Protein AF-A0A4P5XS35-F1 (afdb_monomer_lite)

Structure (mmCIF, N/CA/C/O backbone):
data_AF-A0A4P5XS35-F1
#
_entry.id   AF-A0A4P5XS35-F1
#
loop_
_atom_site.group_PDB
_atom_site.id
_atom_site.type_symbol
_atom_site.label_atom_id
_atom_site.label_alt_id
_atom_site.label_comp_id
_atom_site.label_asym_id
_atom_site.label_entity_id
_atom_site.label_seq_id
_atom_site.pdbx_PDB_ins_code
_atom_site.Cartn_x
_atom_site.Cartn_y
_atom_site.Cartn_z
_atom_site.occupancy
_atom_site.B_iso_or_equiv
_atom_site.auth_seq_id
_atom_site.auth_comp_id
_atom_site.auth_asym_id
_atom_site.auth_atom_id
_atom_site.pdbx_PDB_model_num
ATOM 1 N N . MET A 1 1 ? 12.112 -2.846 -14.313 1.00 73.06 1 MET A N 1
ATOM 2 C CA . MET A 1 1 ? 10.678 -2.793 -14.673 1.00 73.06 1 MET A CA 1
ATOM 3 C C . MET A 1 1 ? 9.872 -3.291 -13.482 1.00 73.06 1 MET A C 1
ATOM 5 O O . MET A 1 1 ? 10.348 -4.225 -12.840 1.00 73.06 1 MET A O 1
ATOM 9 N N . PRO A 1 2 ? 8.731 -2.668 -13.140 1.00 85.88 2 PRO A N 1
ATOM 10 C CA . PRO A 1 2 ? 7.856 -3.181 -12.086 1.00 85.88 2 PRO A CA 1
ATOM 11 C C . PRO A 1 2 ? 7.284 -4.559 -12.470 1.00 85.88 2 PRO A C 1
ATOM 13 O O . PRO A 1 2 ? 7.208 -4.866 -13.664 1.00 85.88 2 PRO A O 1
ATOM 16 N N . PRO A 1 3 ? 6.875 -5.392 -11.496 1.00 89.12 3 PRO A N 1
ATOM 17 C CA . PRO A 1 3 ? 6.173 -6.639 -11.795 1.00 89.12 3 PRO A CA 1
ATOM 18 C C . PRO A 1 3 ? 4.843 -6.364 -12.512 1.00 89.12 3 PRO A C 1
ATOM 20 O O . PRO A 1 3 ? 4.277 -5.277 -12.405 1.00 89.12 3 PRO A O 1
ATOM 23 N N . LEU A 1 4 ? 4.323 -7.358 -13.238 1.00 89.56 4 LEU A N 1
ATOM 24 C CA . LEU A 1 4 ? 3.056 -7.221 -13.971 1.00 89.56 4 LEU A CA 1
ATOM 25 C C . LEU A 1 4 ? 1.826 -7.455 -13.080 1.00 89.56 4 LEU A C 1
ATOM 27 O O . LEU A 1 4 ? 0.765 -6.873 -13.328 1.00 89.56 4 LEU A O 1
ATOM 31 N N . LYS A 1 5 ? 1.951 -8.290 -12.040 1.00 96.25 5 LYS A N 1
ATOM 32 C CA . LYS A 1 5 ? 0.864 -8.627 -11.111 1.00 96.25 5 LYS A CA 1
ATOM 33 C C . LYS A 1 5 ? 1.109 -8.003 -9.742 1.00 96.25 5 LYS A C 1
ATOM 35 O O . LYS A 1 5 ? 2.238 -7.939 -9.271 1.00 96.25 5 LYS A O 1
ATOM 40 N N . LEU A 1 6 ? 0.021 -7.613 -9.077 1.00 97.94 6 LEU A N 1
ATOM 41 C CA . LEU A 1 6 ? 0.065 -7.069 -7.716 1.00 97.94 6 LEU A CA 1
ATOM 42 C C . LEU A 1 6 ? 0.647 -8.073 -6.710 1.00 97.94 6 LEU A C 1
ATOM 44 O O . LEU A 1 6 ? 1.416 -7.683 -5.847 1.00 97.94 6 LEU A O 1
ATOM 48 N N . ALA A 1 7 ? 0.317 -9.360 -6.844 1.00 97.31 7 ALA A N 1
ATOM 49 C CA . ALA A 1 7 ? 0.794 -10.413 -5.943 1.00 97.31 7 ALA A CA 1
ATOM 50 C C . ALA A 1 7 ? 2.310 -10.675 -6.036 1.00 97.31 7 ALA A C 1
ATOM 52 O O . ALA A 1 7 ? 2.871 -11.280 -5.132 1.00 97.31 7 ALA A O 1
ATOM 53 N N . ASP A 1 8 ? 2.966 -10.202 -7.101 1.00 97.38 8 ASP A N 1
ATOM 54 C CA . ASP A 1 8 ? 4.413 -10.343 -7.293 1.00 97.38 8 ASP A CA 1
ATOM 55 C C . ASP A 1 8 ? 5.184 -9.122 -6.735 1.00 97.38 8 ASP A C 1
ATOM 57 O O . ASP A 1 8 ? 6.408 -9.032 -6.852 1.00 97.38 8 ASP A O 1
ATOM 61 N N . MET A 1 9 ? 4.479 -8.134 -6.170 1.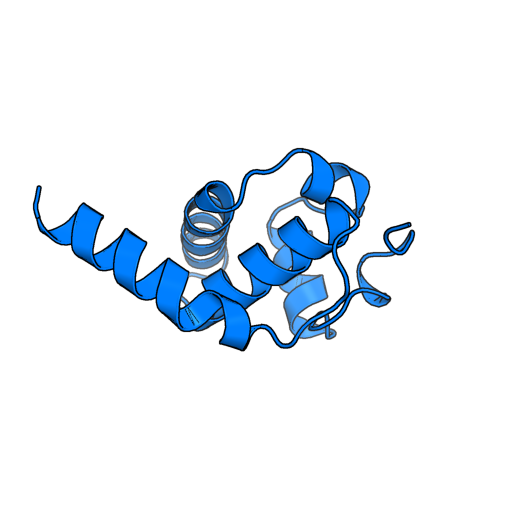00 97.62 9 MET A N 1
ATOM 62 C CA . MET A 1 9 ? 5.080 -6.937 -5.579 1.00 97.62 9 MET A CA 1
ATOM 63 C C . MET A 1 9 ? 5.612 -7.207 -4.173 1.00 97.62 9 MET A C 1
ATOM 65 O O . MET A 1 9 ? 5.069 -8.009 -3.412 1.00 97.62 9 MET A O 1
ATOM 69 N N . ALA A 1 10 ? 6.659 -6.476 -3.794 1.00 96.69 10 ALA A N 1
ATOM 70 C CA . ALA A 1 10 ? 7.168 -6.533 -2.434 1.00 96.69 10 ALA A CA 1
ATOM 71 C C . ALA A 1 10 ? 6.094 -6.054 -1.451 1.00 96.69 10 ALA A C 1
ATOM 73 O O . ALA A 1 10 ? 5.348 -5.117 -1.732 1.00 96.69 10 ALA A O 1
ATOM 74 N N . ASN A 1 11 ? 6.053 -6.680 -0.274 1.00 97.31 11 ASN A N 1
ATOM 75 C CA . ASN A 1 11 ? 5.101 -6.369 0.796 1.00 97.31 11 ASN A CA 1
ATOM 76 C C . ASN A 1 11 ? 3.622 -6.645 0.447 1.00 97.31 11 ASN A C 1
ATOM 78 O O . ASN A 1 11 ? 2.750 -6.269 1.227 1.00 97.31 11 ASN A O 1
ATOM 82 N N . VAL A 1 12 ? 3.320 -7.314 -0.676 1.00 97.88 12 VAL A N 1
ATOM 83 C CA . VAL A 1 12 ? 1.948 -7.699 -1.040 1.00 97.88 12 VAL A CA 1
ATOM 84 C C . VAL A 1 12 ? 1.702 -9.170 -0.717 1.00 97.88 12 VAL A C 1
ATOM 86 O O . VAL A 1 12 ? 1.972 -10.061 -1.516 1.00 97.88 12 VAL A O 1
ATOM 89 N N . GLY A 1 13 ? 1.156 -9.417 0.475 1.00 97.19 13 GLY A N 1
ATOM 90 C CA . GLY A 1 13 ? 0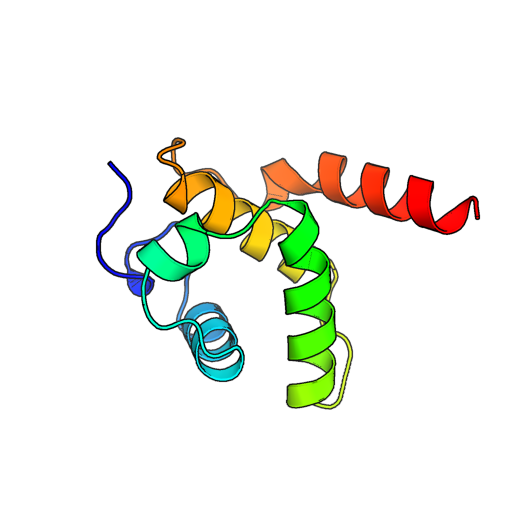.581 -10.712 0.852 1.00 97.19 13 GLY A CA 1
ATOM 91 C C . GLY A 1 13 ? -0.922 -10.805 0.539 1.00 97.19 13 GLY A C 1
ATOM 92 O O . GLY A 1 13 ? -1.514 -9.837 0.051 1.00 97.19 13 GLY A O 1
ATOM 93 N N . PRO A 1 14 ? -1.583 -11.935 0.868 1.00 98.19 14 PRO A N 1
ATOM 94 C CA . PRO A 1 14 ? -3.019 -12.127 0.635 1.00 98.19 14 PRO A CA 1
ATOM 95 C C . PRO A 1 14 ? -3.906 -11.020 1.222 1.00 98.19 14 PRO A C 1
ATOM 97 O O . PRO A 1 14 ? -4.845 -10.585 0.559 1.00 98.19 14 PRO A O 1
ATOM 100 N N . ALA A 1 15 ? -3.577 -10.529 2.422 1.00 97.19 15 ALA A N 1
ATOM 101 C CA . ALA A 1 15 ? -4.296 -9.433 3.073 1.00 97.19 15 ALA A CA 1
ATOM 102 C C . ALA A 1 15 ? -4.203 -8.132 2.258 1.00 97.19 15 ALA A C 1
ATOM 104 O O . ALA A 1 15 ? -5.220 -7.609 1.817 1.00 97.19 15 ALA A O 1
ATOM 105 N N . THR A 1 16 ? -2.985 -7.684 1.936 1.00 98.19 16 THR A N 1
ATOM 106 C CA . THR A 1 16 ? -2.748 -6.479 1.124 1.00 98.19 16 THR A CA 1
ATOM 107 C C . THR A 1 16 ? -3.382 -6.586 -0.261 1.00 98.19 16 THR A C 1
ATOM 109 O O . THR A 1 16 ? -3.913 -5.609 -0.785 1.00 98.19 16 THR A O 1
ATOM 112 N N . LEU A 1 17 ? -3.371 -7.775 -0.867 1.00 98.44 17 LEU A N 1
ATOM 113 C CA . LEU A 1 17 ? -4.060 -8.007 -2.133 1.00 98.44 17 LEU A CA 1
ATOM 114 C C . LEU A 1 17 ? -5.585 -7.861 -1.987 1.00 98.44 17 LEU A C 1
ATOM 116 O O . LEU A 1 17 ? -6.235 -7.339 -2.894 1.00 98.44 17 LEU A O 1
ATOM 120 N N . GLY A 1 18 ? -6.151 -8.306 -0.864 1.00 98.38 18 GLY A N 1
ATOM 121 C CA . GLY A 1 18 ? -7.547 -8.069 -0.492 1.00 98.38 18 GLY A CA 1
ATOM 122 C C . GLY A 1 18 ? -7.860 -6.580 -0.346 1.00 98.38 18 GLY A C 1
ATOM 123 O O . GLY A 1 18 ? -8.807 -6.097 -0.966 1.00 98.38 18 GLY A O 1
ATOM 124 N N . ASP A 1 19 ? -7.016 -5.838 0.370 1.00 98.50 19 ASP A N 1
ATOM 125 C CA . ASP A 1 19 ? -7.170 -4.391 0.562 1.00 98.50 19 ASP A CA 1
ATOM 126 C C . ASP A 1 19 ? -7.141 -3.634 -0.771 1.00 98.50 19 ASP A C 1
ATOM 128 O O . ASP A 1 19 ? -8.001 -2.793 -1.041 1.00 98.50 19 ASP A O 1
ATOM 132 N N . LEU A 1 20 ? -6.192 -3.964 -1.654 1.00 98.62 20 LEU A N 1
ATOM 133 C CA . LEU A 1 20 ? -6.100 -3.366 -2.989 1.00 98.62 20 LEU A CA 1
ATOM 134 C C . LEU A 1 20 ? -7.360 -3.646 -3.819 1.00 98.62 20 LEU A C 1
ATOM 136 O O . LEU A 1 20 ? -7.882 -2.729 -4.457 1.00 98.62 20 LEU A O 1
ATOM 140 N N . LYS A 1 21 ? -7.903 -4.869 -3.755 1.00 98.50 21 LYS A N 1
ATOM 141 C CA . LYS A 1 21 ? -9.172 -5.212 -4.416 1.00 98.50 21 LYS A CA 1
ATOM 142 C C . LYS A 1 21 ? -10.340 -4.394 -3.863 1.00 98.50 21 LYS A C 1
ATOM 144 O O . LYS A 1 21 ? -11.086 -3.834 -4.661 1.00 98.50 21 LYS A O 1
ATOM 149 N N . LEU A 1 22 ? -10.475 -4.275 -2.538 1.00 98.38 22 LEU A N 1
ATOM 150 C CA . LEU A 1 22 ? -11.507 -3.439 -1.902 1.00 98.38 22 LEU A CA 1
ATOM 151 C C . LEU A 1 22 ? -11.398 -1.971 -2.337 1.00 98.38 22 LEU A C 1
ATOM 153 O O . LEU A 1 22 ? -12.404 -1.292 -2.542 1.00 98.38 22 LEU A O 1
ATOM 157 N N . LEU A 1 23 ? -10.175 -1.481 -2.536 1.00 98.56 23 LEU A N 1
ATOM 158 C CA . LEU A 1 23 ? -9.912 -0.119 -2.996 1.00 98.56 23 LEU A CA 1
ATOM 159 C C . LEU A 1 23 ? -10.188 0.104 -4.495 1.00 98.56 23 LEU A C 1
ATOM 161 O O . LEU A 1 23 ? -10.219 1.268 -4.916 1.00 98.56 23 LEU A O 1
ATOM 165 N N . GLY A 1 24 ? -10.436 -0.958 -5.272 1.00 98.25 24 GLY A N 1
ATOM 166 C CA . GLY A 1 24 ? -10.645 -0.926 -6.729 1.00 98.25 24 GLY A CA 1
ATOM 167 C C . GLY A 1 24 ? -9.348 -0.979 -7.551 1.00 98.25 24 GLY A C 1
ATOM 168 O O . GLY A 1 24 ? -9.325 -0.604 -8.728 1.00 98.25 24 GLY A O 1
ATOM 169 N N . ILE A 1 25 ? -8.245 -1.403 -6.933 1.00 98.56 25 ILE A N 1
ATOM 170 C CA . ILE A 1 25 ? -6.921 -1.512 -7.548 1.00 98.56 25 ILE A CA 1
ATOM 171 C C . ILE A 1 25 ? -6.672 -2.981 -7.896 1.00 98.56 25 ILE A C 1
ATOM 173 O O . ILE A 1 25 ? -6.471 -3.830 -7.031 1.00 98.56 25 ILE A O 1
ATOM 177 N N . HIS A 1 26 ? -6.661 -3.279 -9.191 1.00 97.94 26 HIS A N 1
ATOM 178 C CA . HIS A 1 26 ? -6.530 -4.636 -9.724 1.00 97.94 26 HIS A CA 1
ATOM 179 C C . HIS A 1 26 ? -5.220 -4.860 -10.488 1.00 97.94 26 HIS A C 1
ATOM 181 O O . HIS A 1 26 ? -4.877 -6.002 -10.793 1.00 97.94 26 HIS A O 1
ATOM 187 N N . ARG A 1 27 ? -4.496 -3.790 -10.841 1.00 97.69 27 ARG A N 1
ATOM 188 C CA . ARG A 1 27 ? -3.309 -3.851 -11.708 1.00 97.69 27 ARG A C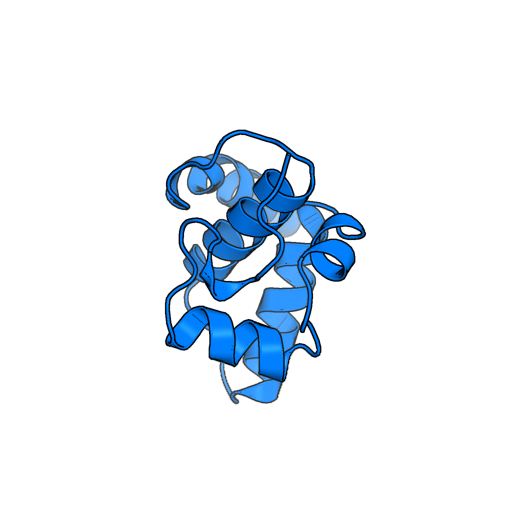A 1
ATOM 189 C C . ARG A 1 27 ? -2.216 -2.901 -11.231 1.00 97.69 27 ARG A C 1
ATOM 191 O O . ARG A 1 27 ? -2.510 -1.793 -10.787 1.00 97.69 27 ARG A O 1
ATOM 198 N N . VAL A 1 28 ? -0.956 -3.285 -11.445 1.00 98.25 28 VAL A N 1
ATOM 199 C CA . VAL A 1 28 ? 0.223 -2.459 -11.114 1.00 98.25 28 VAL A CA 1
ATOM 200 C C . VAL A 1 28 ? 0.188 -1.107 -11.839 1.00 98.25 28 VAL A C 1
ATOM 202 O O . VAL A 1 28 ? 0.514 -0.079 -11.257 1.00 98.25 28 VAL A O 1
ATOM 205 N N . ALA A 1 29 ? -0.329 -1.067 -13.071 1.00 97.56 29 ALA A N 1
ATOM 206 C CA . ALA A 1 29 ? -0.492 0.173 -13.832 1.00 97.56 29 ALA A CA 1
ATOM 207 C C . ALA A 1 29 ? -1.436 1.202 -13.174 1.00 97.56 29 ALA A C 1
ATOM 209 O O . ALA A 1 29 ? -1.319 2.390 -13.457 1.00 97.56 29 ALA A O 1
ATOM 210 N N . GLN A 1 30 ? -2.372 0.780 -12.313 1.00 98.38 30 GLN A N 1
ATOM 211 C CA . GLN A 1 30 ? -3.206 1.717 -11.549 1.00 98.38 30 GLN A CA 1
ATOM 212 C C . GLN A 1 30 ? -2.411 2.349 -10.402 1.00 98.38 30 GLN A C 1
ATOM 214 O O . GLN A 1 30 ? -2.549 3.544 -10.174 1.00 98.38 30 GLN A O 1
ATOM 219 N N . LEU A 1 31 ? -1.546 1.576 -9.731 1.00 98.25 31 LEU A N 1
ATOM 220 C CA . LEU A 1 31 ? -0.628 2.099 -8.712 1.00 98.25 31 LEU A CA 1
ATOM 221 C C . LEU A 1 31 ? 0.369 3.097 -9.310 1.00 98.25 31 LEU A C 1
ATOM 223 O O . LEU A 1 31 ? 0.645 4.113 -8.689 1.00 98.25 31 LEU A O 1
ATOM 227 N N . ALA A 1 32 ? 0.839 2.856 -10.538 1.00 97.69 32 ALA A N 1
ATOM 228 C CA . ALA A 1 32 ? 1.767 3.743 -11.245 1.00 97.69 32 ALA A CA 1
ATOM 229 C C . ALA A 1 32 ? 1.176 5.117 -11.631 1.00 97.69 32 ALA A C 1
ATOM 231 O O . ALA A 1 32 ? 1.889 5.965 -12.159 1.00 97.69 32 ALA A O 1
ATOM 232 N N . ARG A 1 33 ? -0.130 5.334 -11.422 1.00 98.06 33 ARG A N 1
ATOM 233 C CA . ARG A 1 33 ? -0.793 6.637 -11.610 1.00 98.06 33 ARG A CA 1
ATOM 234 C C . ARG A 1 33 ? -0.909 7.434 -10.310 1.00 98.06 33 ARG A C 1
ATOM 236 O O . ARG A 1 33 ? -1.398 8.559 -10.346 1.00 98.06 33 ARG A O 1
ATOM 243 N N . LEU A 1 34 ? -0.524 6.843 -9.180 1.00 98.31 34 LEU A N 1
ATOM 244 C CA . LEU A 1 34 ? -0.656 7.437 -7.856 1.00 98.31 34 LEU A CA 1
ATOM 245 C C . LEU A 1 34 ? 0.649 8.094 -7.418 1.00 98.31 34 LEU A C 1
ATOM 247 O O . LEU A 1 34 ? 1.739 7.678 -7.793 1.00 98.31 34 LEU A O 1
ATOM 251 N N . GLN A 1 35 ? 0.537 9.091 -6.556 1.00 96.62 35 GLN A N 1
ATOM 252 C CA . GLN A 1 35 ? 1.657 9.705 -5.858 1.00 96.62 35 GLN A CA 1
ATOM 253 C C . GLN A 1 35 ? 1.796 9.130 -4.442 1.00 96.62 35 GLN A C 1
ATOM 255 O O . GLN A 1 35 ? 0.817 8.646 -3.870 1.00 96.62 35 GLN A O 1
ATOM 260 N N . PRO A 1 36 ? 2.979 9.225 -3.801 1.00 91.94 36 PRO A N 1
ATOM 261 C CA . PRO A 1 36 ? 3.152 8.781 -2.415 1.00 91.94 36 PRO A CA 1
ATOM 262 C C . PRO A 1 36 ? 2.144 9.394 -1.425 1.00 91.94 36 PRO A C 1
ATOM 264 O O . PRO A 1 36 ? 1.770 8.752 -0.447 1.00 91.94 36 PRO A O 1
ATOM 267 N N . SER A 1 37 ? 1.660 10.614 -1.678 1.00 94.62 37 SER A N 1
ATOM 268 C CA . SER A 1 37 ? 0.604 11.257 -0.886 1.00 94.62 37 SER A CA 1
ATOM 269 C C . SER A 1 37 ? -0.763 10.575 -0.995 1.00 94.62 37 SER A C 1
ATOM 271 O O . SER A 1 37 ? -1.537 10.616 -0.037 1.00 94.62 37 SER A O 1
ATOM 273 N N . ASP A 1 38 ? -1.058 9.902 -2.109 1.00 98.00 38 ASP A N 1
ATOM 274 C CA . ASP A 1 38 ? -2.329 9.192 -2.303 1.00 98.00 38 ASP A CA 1
ATOM 275 C C . ASP A 1 38 ? -2.455 7.982 -1.370 1.00 98.00 38 ASP A C 1
ATOM 277 O O . ASP A 1 38 ? -3.568 7.568 -1.043 1.00 98.00 38 ASP A O 1
ATOM 281 N N . ALA A 1 39 ? -1.338 7.470 -0.838 1.00 98.06 39 ALA A N 1
ATOM 282 C CA . ALA A 1 39 ? -1.326 6.412 0.174 1.00 98.06 39 ALA A CA 1
ATOM 283 C C . ALA A 1 39 ? -2.198 6.756 1.400 1.00 98.06 39 ALA A C 1
ATOM 285 O O . ALA A 1 39 ? -2.879 5.888 1.947 1.00 98.06 39 ALA A O 1
ATOM 286 N N . PHE A 1 40 ? -2.253 8.031 1.802 1.00 97.62 40 PHE A N 1
ATOM 287 C CA . PHE A 1 40 ? -3.109 8.488 2.904 1.00 97.62 40 PHE A CA 1
ATOM 288 C C . PHE A 1 40 ? -4.596 8.482 2.535 1.00 97.62 40 PHE A C 1
ATOM 290 O O . PHE A 1 40 ? -5.455 8.227 3.384 1.00 97.62 40 PHE A O 1
ATOM 297 N N . VAL A 1 41 ? -4.918 8.780 1.275 1.00 97.62 41 VAL A N 1
ATOM 298 C CA . VAL A 1 41 ? -6.291 8.725 0.757 1.00 97.62 41 VAL A CA 1
ATOM 299 C C . VAL A 1 41 ? -6.757 7.274 0.699 1.00 97.62 41 VAL A C 1
ATOM 301 O O . VAL A 1 41 ? -7.844 6.973 1.194 1.00 97.62 41 VAL A O 1
ATOM 304 N N . LEU A 1 42 ? -5.914 6.373 0.187 1.00 98.44 42 LEU A N 1
ATOM 305 C CA . LEU A 1 42 ? -6.182 4.935 0.163 1.00 98.44 42 LEU A CA 1
ATOM 306 C C . LEU A 1 42 ? -6.390 4.372 1.569 1.00 98.44 42 LEU A C 1
ATOM 308 O O . LEU A 1 42 ? -7.381 3.691 1.798 1.00 98.44 42 LEU A O 1
ATOM 312 N N . TRP A 1 43 ? -5.524 4.712 2.526 1.00 98.31 43 TRP A N 1
ATOM 313 C CA . TRP A 1 43 ? -5.654 4.266 3.917 1.00 98.31 43 TRP A CA 1
ATOM 314 C C . TRP A 1 43 ? -6.967 4.724 4.568 1.00 98.31 43 TRP A C 1
ATOM 316 O O . TRP A 1 43 ? -7.683 3.914 5.156 1.00 98.31 43 TRP A O 1
ATOM 326 N N . ARG A 1 44 ? -7.351 5.998 4.397 1.00 97.69 44 ARG A N 1
ATOM 327 C CA . ARG A 1 44 ? -8.647 6.493 4.899 1.00 97.69 44 ARG A CA 1
ATOM 328 C C . ARG A 1 44 ? -9.831 5.819 4.209 1.00 97.69 44 ARG A C 1
ATOM 330 O O . ARG A 1 44 ? -10.816 5.504 4.873 1.00 97.69 44 ARG A O 1
ATOM 337 N N . LYS A 1 45 ? -9.758 5.607 2.890 1.00 98.31 45 LYS A N 1
ATOM 338 C CA . LYS A 1 45 ? -10.805 4.914 2.125 1.00 98.31 45 LYS A CA 1
ATOM 339 C C . LYS A 1 45 ? -10.944 3.465 2.585 1.00 98.31 45 LYS A C 1
ATOM 341 O O . LYS A 1 45 ? -12.069 3.031 2.809 1.00 98.31 45 LYS A O 1
ATOM 346 N N . LEU A 1 46 ? -9.830 2.760 2.780 1.00 98.56 46 LEU A N 1
ATOM 347 C CA . LEU A 1 46 ? -9.821 1.394 3.296 1.00 98.56 46 LEU A CA 1
ATOM 348 C C . LEU A 1 46 ? -10.528 1.349 4.647 1.00 98.56 46 LEU A C 1
ATOM 350 O O . LEU A 1 46 ? -11.463 0.576 4.802 1.00 98.56 46 LEU A O 1
ATOM 354 N N . GLY A 1 47 ? -10.178 2.256 5.565 1.00 98.06 47 GLY A N 1
ATOM 355 C CA . GLY A 1 47 ? -10.817 2.286 6.875 1.00 98.06 47 GLY A CA 1
ATOM 356 C C . GLY A 1 47 ? -12.328 2.543 6.835 1.00 98.06 47 GLY A C 1
ATOM 357 O O . GLY A 1 47 ? -13.072 1.950 7.610 1.00 98.06 47 GLY A O 1
ATOM 358 N N . ARG A 1 48 ? -12.817 3.359 5.890 1.00 98.12 48 ARG A N 1
ATOM 359 C CA . ARG A 1 48 ? -14.267 3.527 5.666 1.00 98.12 48 ARG A CA 1
ATOM 360 C C . ARG A 1 48 ? -14.927 2.250 5.144 1.00 98.12 48 ARG A C 1
ATOM 362 O O . ARG A 1 48 ? -16.034 1.940 5.560 1.00 98.12 48 ARG A O 1
ATOM 369 N N . LEU A 1 49 ? -14.262 1.529 4.241 1.00 98.12 49 LEU A N 1
ATOM 370 C CA . LEU A 1 49 ? -14.780 0.291 3.649 1.00 98.12 49 LEU A CA 1
ATOM 371 C C . LEU A 1 49 ? -14.776 -0.883 4.636 1.00 98.12 49 LEU A C 1
ATOM 373 O O . LEU A 1 49 ? -15.628 -1.759 4.534 1.00 98.12 49 LEU A O 1
ATOM 377 N N . THR A 1 50 ? -13.841 -0.900 5.586 1.00 97.44 50 THR A N 1
ATOM 378 C CA . THR A 1 50 ? -13.690 -1.977 6.577 1.00 97.44 50 THR A CA 1
ATOM 379 C C . THR A 1 50 ? -14.271 -1.637 7.951 1.00 97.44 50 THR A C 1
ATOM 381 O O . THR A 1 50 ? -14.137 -2.432 8.874 1.00 97.44 50 THR A O 1
ATOM 384 N N . GLY A 1 51 ? -14.889 -0.463 8.118 1.00 96.00 51 GLY A N 1
ATOM 385 C CA . GLY A 1 51 ? -15.552 -0.062 9.365 1.00 96.00 51 GLY A CA 1
ATOM 386 C C . GLY A 1 51 ? -14.626 0.421 10.491 1.00 96.00 51 GLY A C 1
ATOM 387 O O . GLY A 1 51 ? -15.066 0.513 11.632 1.00 96.00 51 GLY A O 1
ATOM 388 N N . GLY A 1 52 ? -13.364 0.753 10.206 1.00 93.94 52 GLY A N 1
ATOM 389 C CA . GLY A 1 52 ? -12.415 1.233 11.214 1.00 93.94 52 GLY A CA 1
ATOM 390 C C . GLY A 1 52 ? -11.055 1.612 10.634 1.00 93.94 52 GLY A C 1
ATOM 391 O O . GLY A 1 52 ? -10.647 1.092 9.599 1.00 93.94 52 GLY A O 1
ATOM 392 N N . LEU A 1 53 ? -10.341 2.535 11.287 1.00 93.06 53 LEU A N 1
ATOM 393 C CA . LEU A 1 53 ? -8.988 2.907 10.864 1.00 93.06 53 LEU A CA 1
ATOM 394 C C . LEU A 1 53 ? -8.007 1.764 11.133 1.00 93.06 53 LEU A C 1
ATOM 396 O O . LEU A 1 53 ? -7.897 1.280 12.255 1.00 93.06 53 LEU A O 1
ATOM 400 N N . HIS A 1 54 ? -7.264 1.392 10.094 1.00 96.38 54 HIS A N 1
ATOM 401 C CA . HIS A 1 54 ? -6.158 0.443 10.188 1.00 96.38 54 HIS A CA 1
ATOM 402 C C . HIS A 1 54 ? -4.921 1.092 10.798 1.00 96.38 54 HIS A C 1
ATOM 404 O O . HIS A 1 54 ? -4.775 2.320 10.769 1.00 96.38 54 HIS A O 1
ATOM 410 N N . ASP A 1 55 ? -3.979 0.266 11.246 1.00 97.12 55 ASP A N 1
ATOM 411 C CA . ASP A 1 55 ? -2.684 0.744 11.717 1.00 97.12 55 ASP A CA 1
ATOM 412 C C . ASP A 1 55 ? -1.987 1.638 10.672 1.00 97.12 55 ASP A C 1
ATOM 414 O O . A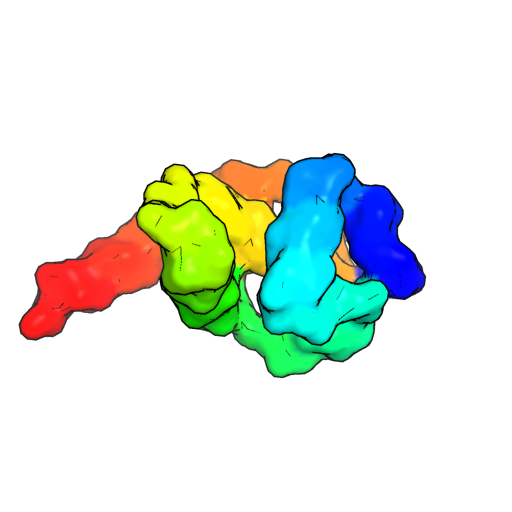SP A 1 55 ? -1.993 1.337 9.472 1.00 97.12 55 ASP A O 1
ATOM 418 N N . PRO A 1 56 ? -1.321 2.732 11.089 1.00 96.94 56 PRO A N 1
ATOM 419 C CA . PRO A 1 56 ? -0.652 3.643 10.161 1.00 96.94 56 PRO A CA 1
ATOM 420 C C . PRO A 1 56 ? 0.443 3.006 9.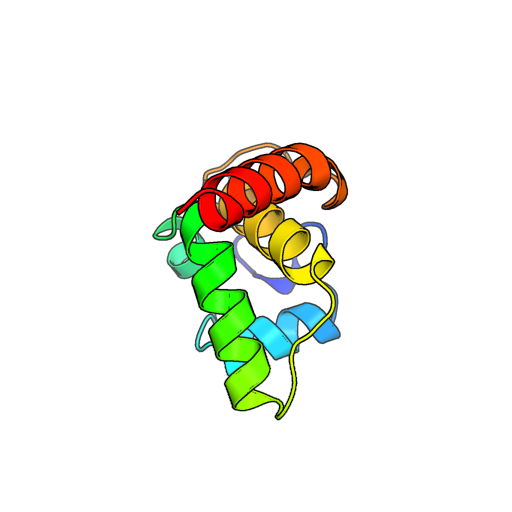294 1.00 96.94 56 PRO A C 1
ATOM 422 O O . PRO A 1 56 ? 0.815 3.602 8.285 1.00 96.94 56 PRO A O 1
ATOM 425 N N . CYS A 1 57 ? 0.972 1.831 9.659 1.00 97.38 57 CYS A N 1
ATOM 426 C CA . CYS A 1 57 ? 1.949 1.102 8.842 1.00 97.38 57 CYS A CA 1
ATOM 427 C C . CYS A 1 57 ? 1.380 0.679 7.476 1.00 97.38 57 CYS A C 1
ATOM 429 O O . CYS A 1 57 ? 2.139 0.519 6.523 1.00 97.38 57 CYS A O 1
ATOM 431 N N . VAL A 1 58 ? 0.054 0.598 7.326 1.00 98.19 58 VAL A N 1
ATOM 432 C CA . VAL A 1 58 ? -0.595 0.338 6.030 1.00 98.19 58 VAL A CA 1
ATOM 433 C C . VAL A 1 58 ? -0.297 1.449 5.013 1.00 98.19 58 VAL A C 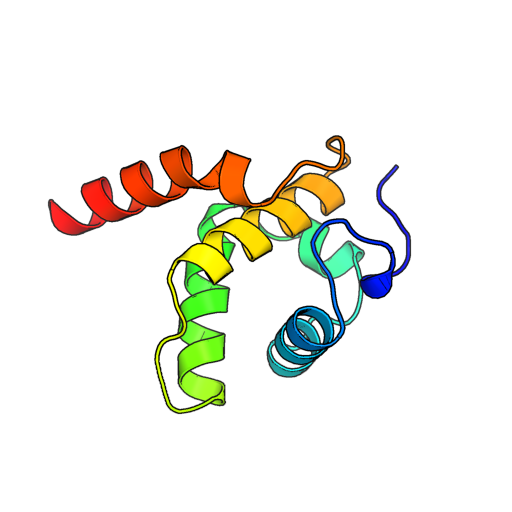1
ATOM 435 O O . VAL A 1 58 ? -0.140 1.178 3.824 1.00 98.19 58 VAL A O 1
ATOM 438 N N . ILE A 1 59 ? -0.122 2.697 5.462 1.00 98.50 59 ILE A N 1
ATOM 439 C CA . ILE A 1 59 ? 0.310 3.803 4.590 1.00 98.50 59 ILE A CA 1
ATOM 440 C C . ILE A 1 59 ? 1.718 3.531 4.051 1.00 98.50 59 ILE A C 1
ATOM 442 O O . ILE A 1 59 ? 1.976 3.762 2.873 1.00 98.50 59 ILE A O 1
ATOM 446 N N . ASP A 1 60 ? 2.613 3.013 4.896 1.00 98.62 60 ASP A N 1
ATOM 447 C CA . ASP A 1 60 ? 3.994 2.698 4.521 1.00 98.62 60 ASP A CA 1
ATOM 448 C C . ASP A 1 60 ? 4.027 1.561 3.475 1.00 98.62 60 ASP A C 1
ATOM 450 O O . ASP A 1 60 ? 4.794 1.618 2.509 1.00 98.62 60 ASP A O 1
ATOM 454 N N . VAL A 1 61 ? 3.129 0.573 3.600 1.00 98.50 61 VAL A N 1
ATOM 455 C CA . VAL A 1 61 ? 2.914 -0.477 2.584 1.00 98.50 61 VAL A CA 1
ATOM 456 C C . VAL A 1 61 ? 2.417 0.126 1.267 1.00 98.50 61 VAL A C 1
ATOM 458 O O . VAL A 1 61 ? 2.986 -0.167 0.214 1.00 98.50 61 VAL A O 1
ATOM 461 N N . PHE A 1 62 ? 1.416 1.012 1.302 1.00 98.62 62 PHE A N 1
ATOM 462 C CA . PHE A 1 62 ? 0.917 1.683 0.096 1.00 98.62 62 PHE A CA 1
ATOM 463 C C . PHE A 1 62 ? 1.983 2.547 -0.587 1.00 98.62 62 PHE A C 1
ATOM 465 O O . PHE A 1 62 ? 2.133 2.476 -1.807 1.00 98.62 62 PHE A O 1
ATOM 472 N N . MET A 1 63 ? 2.777 3.302 0.173 1.00 98.56 63 MET A N 1
ATOM 473 C CA . MET A 1 63 ? 3.911 4.054 -0.375 1.00 98.56 63 MET A CA 1
ATOM 474 C C . MET A 1 63 ? 4.939 3.133 -1.041 1.00 98.56 63 MET A C 1
ATOM 476 O O . MET A 1 63 ? 5.440 3.455 -2.120 1.00 98.56 63 MET A O 1
ATOM 480 N N . SER A 1 64 ? 5.218 1.976 -0.436 1.00 98.25 64 SER A N 1
ATOM 481 C CA . SER A 1 64 ? 6.146 0.989 -0.988 1.00 98.25 64 SER A CA 1
ATOM 482 C C . SER A 1 64 ? 5.680 0.429 -2.330 1.00 98.25 64 SER A C 1
ATOM 484 O O . SER A 1 64 ? 6.447 0.453 -3.296 1.00 98.25 64 SER A O 1
ATOM 486 N N . VAL A 1 65 ? 4.417 0.007 -2.440 1.00 98.19 65 VAL A N 1
ATOM 487 C CA . VAL A 1 65 ? 3.901 -0.543 -3.705 1.00 98.19 65 VAL A CA 1
ATOM 488 C C . VAL A 1 65 ? 3.761 0.535 -4.784 1.00 98.19 65 VAL A C 1
ATOM 490 O O . VAL A 1 65 ? 4.067 0.266 -5.942 1.00 98.19 65 VAL A O 1
ATOM 493 N N . ILE A 1 66 ? 3.402 1.776 -4.434 1.00 98.50 66 ILE A N 1
ATOM 494 C CA . ILE A 1 66 ? 3.397 2.903 -5.387 1.00 98.50 66 ILE A CA 1
ATOM 495 C C . ILE A 1 66 ? 4.822 3.173 -5.895 1.00 98.50 66 ILE A C 1
ATOM 497 O O . ILE A 1 66 ? 5.048 3.265 -7.100 1.00 98.50 66 ILE A O 1
ATOM 501 N N . SER A 1 67 ? 5.810 3.218 -4.995 1.00 98.25 67 SER A N 1
ATOM 502 C CA . SER A 1 67 ? 7.216 3.415 -5.366 1.00 98.25 67 SER A CA 1
ATOM 503 C C . SER A 1 67 ? 7.735 2.309 -6.291 1.00 98.25 67 SER A C 1
ATOM 505 O O . SER A 1 67 ? 8.365 2.604 -7.311 1.00 98.25 67 SER A O 1
ATOM 507 N N . GLN A 1 68 ? 7.434 1.043 -5.983 1.00 98.06 68 GLN A N 1
ATOM 508 C CA . GLN A 1 68 ? 7.809 -0.080 -6.840 1.00 98.06 68 GLN A CA 1
ATOM 509 C C . GLN A 1 68 ? 7.103 -0.006 -8.201 1.00 98.06 68 GLN A C 1
ATOM 511 O O . GLN A 1 68 ? 7.739 -0.286 -9.215 1.00 98.06 68 GLN A O 1
ATOM 516 N N . ALA A 1 69 ? 5.830 0.409 -8.255 1.00 98.06 69 ALA A N 1
ATOM 517 C CA . ALA A 1 69 ? 5.087 0.593 -9.505 1.00 98.06 69 ALA A CA 1
ATOM 518 C C . ALA A 1 69 ? 5.700 1.681 -10.410 1.00 98.06 69 ALA A C 1
ATOM 520 O O . ALA A 1 69 ? 5.623 1.563 -11.632 1.00 98.06 69 ALA A O 1
ATOM 521 N N . HIS A 1 70 ? 6.379 2.680 -9.834 1.00 97.81 70 HIS A N 1
ATOM 522 C CA . HIS A 1 70 ? 7.190 3.662 -10.571 1.00 97.81 70 HIS A CA 1
ATOM 523 C C . HIS A 1 70 ? 8.549 3.123 -11.051 1.00 97.81 70 HIS A C 1
ATOM 525 O O . HIS A 1 70 ? 9.312 3.844 -11.688 1.00 97.81 70 HIS A O 1
ATOM 531 N N . GLY A 1 71 ? 8.866 1.856 -10.778 1.00 96.62 71 GLY A N 1
ATOM 532 C CA . GLY A 1 71 ? 10.091 1.203 -11.235 1.00 96.62 71 GLY A CA 1
ATOM 533 C C . GLY A 1 71 ? 11.263 1.277 -10.256 1.00 96.62 71 GLY A C 1
ATOM 534 O O . GLY A 1 71 ? 12.347 0.800 -10.599 1.00 96.62 71 GLY A O 1
ATOM 535 N N . ASN A 1 72 ? 11.066 1.810 -9.045 1.00 97.12 72 ASN A N 1
ATOM 536 C CA . ASN A 1 72 ? 12.085 1.748 -7.999 1.00 97.12 72 ASN A CA 1
ATOM 537 C C . ASN A 1 72 ? 12.313 0.304 -7.528 1.00 97.12 72 ASN A C 1
ATOM 539 O O . ASN A 1 72 ? 11.451 -0.570 -7.665 1.00 97.12 72 ASN A O 1
ATOM 543 N N . LYS A 1 73 ? 13.494 0.049 -6.951 1.00 96.69 73 LYS A N 1
ATOM 544 C CA . LYS A 1 73 ? 13.824 -1.267 -6.391 1.00 96.69 73 LYS A CA 1
ATOM 545 C C . LYS A 1 73 ? 12.836 -1.632 -5.271 1.00 96.69 73 LYS A C 1
ATOM 547 O O . LYS A 1 73 ? 12.504 -0.760 -4.467 1.00 96.69 73 LYS A O 1
ATOM 552 N N . PRO A 1 74 ? 12.403 -2.904 -5.182 1.00 96.75 74 PRO A N 1
ATOM 553 C CA . PRO A 1 74 ? 11.610 -3.364 -4.051 1.00 96.75 74 PRO A CA 1
ATOM 554 C C . PRO A 1 74 ? 12.384 -3.130 -2.753 1.00 96.75 74 PRO A C 1
ATOM 556 O O . PRO A 1 74 ? 13.578 -3.422 -2.666 1.00 96.75 74 PRO A O 1
ATOM 559 N N . CYS A 1 75 ? 11.701 -2.603 -1.745 1.00 96.00 75 CYS A N 1
ATOM 560 C CA . CYS A 1 75 ? 12.273 -2.356 -0.431 1.00 96.00 75 CYS A CA 1
ATOM 561 C C . CYS A 1 75 ? 11.261 -2.716 0.663 1.00 96.00 75 CYS A C 1
ATOM 563 O O . CYS A 1 75 ? 10.052 -2.758 0.399 1.00 96.00 75 CYS A O 1
ATOM 565 N N . PRO A 1 76 ? 11.723 -2.977 1.895 1.00 97.56 76 PRO A N 1
ATOM 566 C CA . PRO A 1 76 ? 10.814 -3.193 3.007 1.00 97.56 76 PRO A CA 1
ATOM 567 C C . PRO A 1 76 ? 9.911 -1.980 3.239 1.00 97.56 76 PRO A C 1
ATOM 569 O O . PRO A 1 76 ? 10.380 -0.840 3.186 1.00 97.56 76 PRO A O 1
ATOM 572 N N . TRP A 1 77 ? 8.633 -2.210 3.545 1.00 98.06 77 TRP A N 1
ATOM 573 C CA . TRP A 1 77 ? 7.660 -1.129 3.752 1.00 98.06 77 TRP A CA 1
ATOM 574 C C . TRP A 1 77 ? 8.113 -0.112 4.813 1.00 98.06 77 TRP A C 1
ATOM 576 O O . TRP A 1 77 ? 7.912 1.090 4.645 1.00 98.06 77 TRP A O 1
ATOM 586 N N . TRP A 1 78 ? 8.816 -0.553 5.864 1.00 97.69 78 TRP A N 1
ATOM 587 C CA . TRP A 1 78 ? 9.263 0.326 6.951 1.00 97.69 78 TRP A CA 1
ATOM 588 C C . TRP A 1 78 ? 10.275 1.391 6.512 1.00 97.69 78 TRP A C 1
ATOM 590 O O . TRP A 1 78 ? 10.476 2.358 7.252 1.00 97.69 78 TRP A O 1
ATOM 600 N N . HIS A 1 79 ? 10.851 1.284 5.308 1.00 98.06 79 HIS A N 1
ATOM 601 C CA . HIS A 1 79 ? 11.662 2.339 4.694 1.00 98.06 79 HIS A CA 1
ATOM 602 C C . HIS A 1 79 ? 10.902 3.678 4.599 1.00 98.06 79 HIS A C 1
ATOM 604 O O . HIS A 1 79 ? 11.499 4.743 4.757 1.00 98.06 79 HIS A O 1
ATOM 610 N N . PHE A 1 80 ? 9.574 3.638 4.437 1.00 97.81 80 PHE A N 1
ATOM 611 C CA . PHE A 1 80 ? 8.724 4.828 4.313 1.00 97.81 80 PHE A CA 1
ATOM 612 C C . PHE A 1 80 ? 8.257 5.410 5.658 1.00 97.81 80 PHE A C 1
ATOM 614 O O . PHE A 1 80 ? 7.725 6.521 5.697 1.00 97.81 80 PHE A O 1
ATOM 621 N N . THR A 1 81 ? 8.550 4.746 6.785 1.00 98.06 81 THR A N 1
ATOM 622 C CA . THR A 1 81 ? 8.097 5.162 8.128 1.00 98.06 81 THR A CA 1
ATOM 623 C C . THR A 1 81 ? 8.483 6.605 8.462 1.00 98.06 81 THR A C 1
ATOM 625 O O . THR A 1 81 ? 7.679 7.368 9.006 1.00 98.06 81 THR A O 1
ATOM 628 N N . LYS A 1 82 ? 9.732 6.998 8.159 1.00 97.69 82 LYS A N 1
ATOM 629 C CA . LYS A 1 82 ? 10.235 8.355 8.437 1.00 97.69 82 LYS A CA 1
ATOM 630 C C . LYS A 1 82 ? 9.472 9.397 7.615 1.00 97.69 82 LYS A C 1
ATOM 632 O O . LYS A 1 82 ? 9.069 10.421 8.165 1.00 97.69 82 LYS A O 1
ATOM 637 N N . GLN A 1 83 ? 9.231 9.111 6.334 1.00 96.44 83 GLN A N 1
ATOM 638 C CA . GLN A 1 83 ? 8.474 9.978 5.431 1.00 96.44 83 GLN A CA 1
ATOM 639 C C . GLN A 1 83 ? 7.025 10.142 5.904 1.00 96.44 83 GLN A C 1
ATOM 641 O O . GLN A 1 83 ? 6.566 11.273 6.071 1.00 96.44 83 GLN A O 1
ATOM 646 N N . ARG A 1 84 ? 6.324 9.044 6.214 1.00 97.25 84 ARG A N 1
ATOM 647 C CA . ARG A 1 84 ? 4.953 9.098 6.740 1.00 97.25 84 ARG A CA 1
ATOM 648 C C . ARG A 1 84 ? 4.861 9.936 8.012 1.00 97.25 84 ARG A C 1
ATOM 650 O O . ARG A 1 84 ? 3.979 10.788 8.116 1.00 97.25 84 ARG A O 1
ATOM 657 N N . LYS A 1 85 ? 5.760 9.713 8.979 1.00 96.56 85 LYS A N 1
ATOM 658 C CA . LYS A 1 85 ? 5.781 10.479 10.239 1.00 96.56 85 LYS A CA 1
ATOM 659 C C . LYS A 1 85 ? 5.967 11.977 9.987 1.00 96.56 85 LYS A C 1
ATOM 661 O O . LYS A 1 85 ? 5.256 12.772 10.597 1.00 96.56 85 LYS A O 1
ATOM 666 N N . ALA A 1 86 ? 6.861 12.358 9.073 1.00 95.00 86 ALA A N 1
ATOM 667 C CA . ALA A 1 86 ? 7.067 13.757 8.699 1.00 95.00 86 ALA A CA 1
ATOM 668 C C . ALA A 1 86 ? 5.806 14.381 8.073 1.00 95.00 86 ALA A C 1
ATOM 670 O O . ALA A 1 86 ? 5.387 15.461 8.486 1.00 95.00 86 ALA A O 1
ATOM 671 N N . MET A 1 87 ? 5.148 13.676 7.146 1.00 92.81 87 MET A N 1
ATOM 672 C CA . MET A 1 87 ? 3.911 14.146 6.505 1.00 92.81 87 MET A CA 1
ATOM 673 C C . MET A 1 87 ? 2.751 14.287 7.504 1.00 92.81 87 MET A C 1
ATOM 675 O O . MET A 1 87 ? 2.027 15.281 7.472 1.00 92.81 87 MET A O 1
ATOM 679 N N . MET A 1 88 ? 2.601 13.340 8.438 1.00 90.94 88 MET A N 1
ATOM 680 C CA . MET A 1 88 ? 1.599 13.429 9.508 1.00 90.94 88 MET A CA 1
ATOM 681 C C . MET A 1 88 ? 1.875 14.587 10.471 1.00 90.94 88 MET A C 1
ATOM 683 O O . MET A 1 88 ? 0.943 15.267 10.888 1.00 90.94 88 MET A O 1
ATOM 687 N N . ALA A 1 89 ? 3.140 14.822 10.832 1.00 91.81 89 ALA A N 1
ATOM 688 C CA . ALA A 1 89 ? 3.513 15.940 11.693 1.00 91.81 89 ALA A CA 1
ATOM 689 C C . ALA A 1 89 ? 3.229 17.293 11.024 1.00 91.81 89 ALA A C 1
ATOM 691 O O . ALA A 1 89 ? 2.753 18.204 11.695 1.00 91.81 89 ALA A O 1
ATOM 692 N N . ALA A 1 90 ? 3.464 17.411 9.714 1.00 84.25 90 ALA A N 1
ATOM 693 C CA . ALA A 1 90 ? 3.120 18.609 8.949 1.00 84.25 90 ALA A CA 1
ATOM 694 C C . ALA A 1 90 ? 1.602 18.867 8.927 1.00 84.25 90 ALA A C 1
ATOM 696 O O . ALA A 1 90 ? 1.179 20.001 9.107 1.00 84.25 90 ALA A O 1
ATOM 697 N N . HIS A 1 91 ? 0.783 17.817 8.791 1.00 71.31 91 HIS A N 1
ATOM 698 C CA . HIS A 1 91 ? -0.682 17.931 8.834 1.00 71.31 91 HIS A CA 1
ATOM 699 C C . HIS A 1 91 ? -1.255 18.238 10.226 1.00 71.31 91 HIS A C 1
ATOM 701 O O . HIS A 1 91 ? -2.364 18.743 10.310 1.00 71.31 91 HIS A O 1
ATOM 707 N N . LYS A 1 92 ? -0.532 17.933 11.313 1.00 64.25 92 LYS A N 1
ATOM 708 C CA . LYS A 1 92 ? -0.943 18.268 12.692 1.00 64.25 92 LYS A CA 1
ATOM 709 C C . LYS A 1 92 ? -0.649 19.721 13.093 1.00 64.25 92 LYS A C 1
ATOM 711 O O . LYS A 1 92 ? -1.003 20.114 14.197 1.00 64.25 92 LYS A O 1
ATOM 716 N N . ARG A 1 93 ? 0.081 20.472 12.263 1.00 55.25 93 ARG A N 1
ATOM 717 C CA . ARG A 1 93 ? 0.507 21.859 12.535 1.00 55.25 93 ARG A CA 1
ATOM 718 C C . ARG A 1 93 ? -0.375 22.910 11.846 1.00 55.25 93 ARG A C 1
ATOM 720 O O . ARG A 1 93 ? -0.010 24.081 11.849 1.00 55.25 93 ARG A O 1
ATOM 727 N N . LEU A 1 94 ? -1.492 22.479 11.264 1.00 43.72 94 LEU A N 1
ATOM 728 C CA . LEU A 1 94 ? -2.582 23.300 10.735 1.00 43.72 94 LEU A CA 1
ATOM 729 C C . LEU A 1 94 ? -3.827 23.033 11.582 1.00 43.72 94 LEU A C 1
ATOM 731 O O . LEU A 1 94 ? -4.609 23.985 11.765 1.00 43.72 94 LEU A O 1
#

Radius of gyration: 12.68 Å; chains: 1; bounding box: 29×35×27 Å

Foldseek 3Di:
DFDFFQCPAAPDDPVNCVLCVLLVHGTLVVLLVDDLVCLVVSQVSSQVSVVHRDDPLSSLSSSQSSCSSVVDDRDDSCVCVVVSVVVVVVVVVD

Secondary structure (DSSP, 8-state):
---SSGGGSTT--HHHHHHHHHHT--SHHHHTT--TTHHHHHHHHHHHHTTSPPPTHHHHHHHHHHHHHTTPPP--GGGGHHHHHHHHHHHTT-

Sequence (94 aa):
MPPLKLADMANVGPATLGDLKLLGIHRVAQLARLQPSDAFVLWRKLGRLTGGLHDPCVIDVFMSVISQAHGNKPCPWWHFTKQRKAMMAAHKRL

pLDDT: mean 94.99, std 8.71, range [43.72, 98.62]